Protein AF-A0AAD8S441-F1 (afdb_monomer)

pLDDT: mean 91.93, std 6.29, range [55.44, 98.19]

Solvent-accessible surface area (backbone atoms only — not comparable to full-atom values): 8840 Å² total; per-residue (Å²): 80,52,60,72,60,53,52,51,50,50,53,52,37,42,76,72,72,42,82,52,82,94,71,52,75,40,42,34,82,41,53,52,38,56,72,66,26,21,54,52,35,48,52,49,40,59,75,40,53,95,66,46,85,76,72,90,47,74,12,63,67,48,37,51,49,28,53,73,74,68,65,50,56,34,48,51,44,52,83,38,61,92,53,37,55,65,52,50,50,53,49,52,48,55,48,32,75,73,33,90,88,47,84,85,48,76,64,56,52,49,54,51,44,57,54,48,52,56,46,32,64,72,41,51,88,31,55,38,64,49,68,59,54,51,52,53,36,52,76,69,67,53,89,80,85,85,86,84,84,88,132

InterPro domains:
  IPR001114 Adenylosuccinate synthetase [MF_00011] (1-151)
  IPR001114 Adenylosuccinate synthetase [PF00709] (4-148)
  IPR001114 Adenylosuccinate synthetase [PTHR11846] (4-148)
  IPR001114 Adenylosuccinate synthetase [SM00788] (4-151)
  IPR027417 P-loop containing nucleoside triphosphate hydrolase [SSF52540] (5-149)
  IPR033128 Adenylosuccinate synthase, active site [PS00513] (59-70)
  IPR042110 Adenylosuccinate synthetase, domain 2 [G3DSA:1.10.300.10] (28-126)

Mean predicted aligned error: 4.29 Å

Organism: Lolium multiflorum (NCBI:txid4521)

Nearest PDB structures (foldseek):
  1dj3-assembly1_B  TM=9.559E-01  e=3.605E-16  Triticum aestivum
  1dj2-assembly1_B  TM=9.770E-01  e=8.202E-16  Arabidopsis thaliana
  5i34-assembly1_B  TM=9.649E-01  e=1.486E-11  Cryptococcus neoformans H99
  5i34-assembly1_A  TM=9.658E-01  e=1.671E-11  Cryptococcus neoformans H99
  8qwa-assembly1_A-2  TM=9.095E-01  e=1.393E-06  Helicobacter pylori 26695

Radius of gyration: 17.37 Å; Cα contacts (8 Å, |Δi|>4): 137; chains: 1; bounding box: 42×37×46 Å

Foldseek 3Di:
DALVVVVVVQVVCVVVVHHPFPPAADEQAAFDQDPVLLVLLVLVQVVCPVNRPPDPSSSPVVRVVCVVVVLTDGSNCLVVLVCNLVSVVVVLVVSVVVGVPRDDDPVNSVVVSVVSNVSSVVCVSRYDNVVVVVVVCVVVVH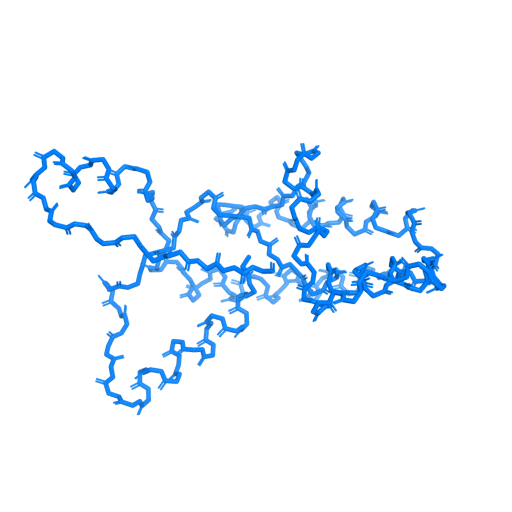DDDDDDDDD

Sequence (151 aa):
MIFDELLKEIDGLESNGVSCEGRILVSDRAHLLFDFHQVVDGLREVELGNSFIGTTKRGIGPCYSNKVIRNGLRVSDLRHMDTFGAKLSTLLNDAAMRFKGFEYSSKTLKEEVEKYEKYAERLGPYITDTVHFMNESILQKKKILVEGVRY

Secondary structure (DSSP, 8-state):
--HHHHHHHHHHHHHTT---TTT--EETTSBP--HHHHHHHHHHHHHHGGG-----SSSHHHHHHHHHHT---BGGGGG-HHHHHHHHHHHHHHHHHH-TT----HHHHHHHHHHHHHHHHHHGGGEE-HHHHHHHHHHTT----PPP---

Structure (mmCIF, N/CA/C/O backbone):
data_AF-A0AAD8S441-F1
#
_entry.id   AF-A0AAD8S441-F1
#
loop_
_atom_site.group_PDB
_atom_site.id
_atom_site.type_symbol
_atom_site.label_atom_id
_atom_site.label_alt_id
_atom_site.label_comp_id
_atom_site.label_asym_id
_atom_site.label_entity_id
_atom_site.label_seq_id
_atom_site.pdbx_PDB_ins_code
_atom_site.Cartn_x
_atom_site.Cartn_y
_atom_site.Cartn_z
_atom_site.occupancy
_atom_site.B_iso_or_equiv
_atom_site.auth_seq_id
_atom_site.auth_comp_id
_atom_site.auth_asym_id
_atom_site.auth_atom_id
_atom_site.pdbx_PDB_model_num
ATOM 1 N N . MET A 1 1 ? -1.161 3.475 0.157 1.00 62.22 1 MET A N 1
ATOM 2 C CA . MET A 1 1 ? -0.511 3.959 1.396 1.00 62.22 1 MET A CA 1
ATOM 3 C C . MET A 1 1 ? 0.975 3.655 1.322 1.00 62.22 1 MET A C 1
ATOM 5 O O . MET A 1 1 ? 1.297 2.528 0.961 1.00 62.22 1 MET A O 1
ATOM 9 N N . ILE A 1 2 ? 1.837 4.646 1.572 1.00 76.81 2 ILE A N 1
ATOM 10 C CA . ILE A 1 2 ? 3.298 4.464 1.606 1.00 76.81 2 ILE A CA 1
ATOM 11 C C . ILE A 1 2 ? 3.647 3.997 3.017 1.00 76.81 2 ILE A C 1
ATOM 13 O O . ILE A 1 2 ? 3.500 4.756 3.971 1.00 76.81 2 ILE A O 1
ATOM 17 N N . PHE A 1 3 ? 4.033 2.733 3.174 1.00 82.12 3 PHE A N 1
ATOM 18 C CA . PHE A 1 3 ? 4.247 2.171 4.511 1.00 82.12 3 PHE A CA 1
ATOM 19 C C . PHE A 1 3 ? 5.483 2.699 5.212 1.00 82.12 3 PHE A C 1
ATOM 21 O O . PHE A 1 3 ? 5.471 2.824 6.431 1.00 82.12 3 PHE A O 1
ATOM 28 N N . ASP A 1 4 ? 6.524 3.023 4.452 1.00 82.94 4 ASP A N 1
ATOM 29 C CA . ASP A 1 4 ? 7.739 3.586 5.024 1.00 82.94 4 ASP A CA 1
ATOM 30 C C . ASP A 1 4 ? 7.452 4.927 5.716 1.00 82.94 4 ASP A C 1
ATOM 32 O O . ASP A 1 4 ? 7.900 5.166 6.833 1.00 82.94 4 ASP A O 1
ATOM 36 N N . GLU A 1 5 ? 6.627 5.770 5.090 1.00 86.81 5 GLU A N 1
ATOM 37 C CA . GLU A 1 5 ? 6.175 7.033 5.677 1.00 86.81 5 GLU A CA 1
ATOM 38 C C . GLU A 1 5 ? 5.257 6.806 6.881 1.00 86.81 5 GLU A C 1
ATOM 40 O O . GLU A 1 5 ? 5.469 7.435 7.912 1.00 86.81 5 GLU A O 1
ATOM 45 N N . LEU A 1 6 ? 4.297 5.874 6.790 1.00 90.00 6 LEU A N 1
ATOM 46 C CA . LEU A 1 6 ? 3.412 5.552 7.915 1.00 90.00 6 LEU A CA 1
ATOM 47 C C . LEU A 1 6 ? 4.207 5.102 9.147 1.00 90.00 6 LEU A C 1
ATOM 49 O O . LEU A 1 6 ? 3.956 5.576 10.248 1.00 90.00 6 LEU A O 1
ATOM 53 N N . LEU A 1 7 ? 5.157 4.179 8.976 1.00 90.50 7 LEU A N 1
ATOM 54 C CA . LEU A 1 7 ? 5.952 3.664 10.090 1.00 90.50 7 LEU A CA 1
ATOM 55 C C . LEU A 1 7 ? 6.863 4.747 10.673 1.00 90.50 7 LEU A C 1
ATOM 57 O O . LEU A 1 7 ? 6.958 4.850 11.889 1.00 90.50 7 LEU A O 1
ATOM 61 N N . LYS A 1 8 ? 7.467 5.598 9.832 1.00 92.00 8 LYS A N 1
ATOM 62 C CA . LYS A 1 8 ? 8.230 6.768 10.296 1.00 92.00 8 LYS A CA 1
ATOM 63 C C . LYS A 1 8 ? 7.368 7.748 11.088 1.00 92.00 8 LYS A C 1
ATOM 65 O O . LYS A 1 8 ? 7.843 8.315 12.067 1.00 92.00 8 LYS A O 1
ATOM 70 N N . GLU A 1 9 ? 6.125 7.962 10.672 1.00 92.06 9 GLU A N 1
ATOM 71 C CA . GLU A 1 9 ? 5.184 8.838 11.372 1.00 92.06 9 GLU A CA 1
ATOM 72 C C . GLU A 1 9 ? 4.775 8.250 12.728 1.00 92.06 9 GLU A C 1
ATOM 74 O O . GLU A 1 9 ? 4.791 8.964 13.729 1.00 92.06 9 GLU A O 1
ATOM 79 N N . ILE A 1 10 ? 4.506 6.941 12.784 1.00 93.25 10 ILE A N 1
ATOM 80 C CA . ILE A 1 10 ? 4.262 6.209 14.035 1.00 93.25 10 ILE A CA 1
ATOM 81 C C . ILE A 1 10 ? 5.471 6.328 14.970 1.00 93.25 10 ILE A C 1
ATOM 83 O O . ILE A 1 10 ? 5.314 6.764 16.107 1.00 93.25 10 ILE A O 1
ATOM 87 N N . ASP A 1 11 ? 6.677 6.028 14.481 1.00 93.75 11 ASP A N 1
ATOM 88 C CA . ASP A 1 11 ? 7.917 6.119 15.263 1.00 93.75 11 ASP A CA 1
ATOM 89 C C . ASP A 1 11 ? 8.132 7.553 15.785 1.00 93.75 11 ASP A C 1
ATOM 91 O O . ASP A 1 11 ? 8.499 7.774 16.942 1.00 93.75 11 ASP A O 1
ATOM 95 N N . GLY A 1 12 ? 7.837 8.553 14.949 1.00 96.12 12 GLY A N 1
ATOM 96 C CA . GLY A 1 12 ? 7.866 9.962 15.322 1.00 96.12 12 GLY A CA 1
ATOM 97 C C . GLY A 1 12 ? 6.881 10.295 16.445 1.00 96.12 12 GLY A C 1
ATOM 98 O O . GLY A 1 12 ? 7.263 10.946 17.418 1.00 96.12 12 GLY A O 1
ATOM 99 N N . LEU A 1 13 ? 5.635 9.831 16.365 1.00 95.31 13 LEU A N 1
ATOM 100 C CA . LEU A 1 13 ? 4.626 10.049 17.406 1.00 95.31 13 LEU A CA 1
ATOM 101 C C . LEU A 1 13 ? 5.011 9.376 18.727 1.00 95.31 13 LEU A C 1
ATOM 103 O O . LEU A 1 13 ? 4.956 10.019 19.780 1.00 95.31 13 LEU A O 1
ATOM 107 N N . GLU A 1 14 ? 5.467 8.126 18.676 1.00 94.00 14 GLU A N 1
ATOM 108 C CA . GLU A 1 14 ? 5.867 7.379 19.871 1.00 94.00 14 GLU A CA 1
ATOM 109 C C . GLU A 1 14 ? 7.091 7.998 20.545 1.00 94.00 14 GLU A C 1
ATOM 111 O O . GLU A 1 14 ? 7.106 8.151 21.768 1.00 94.00 14 GLU A O 1
ATOM 116 N N . SER A 1 15 ? 8.074 8.462 19.766 1.00 96.00 15 SER A N 1
ATOM 117 C CA . SER A 1 15 ? 9.242 9.167 20.313 1.00 96.00 15 SER A CA 1
ATOM 118 C C . SER A 1 15 ? 8.882 10.481 21.022 1.00 96.00 15 SER A C 1
ATOM 120 O O . SER A 1 15 ? 9.592 10.905 21.933 1.00 96.00 15 SER A O 1
ATOM 122 N N . ASN A 1 16 ? 7.752 11.097 20.660 1.00 95.81 16 ASN A N 1
ATOM 123 C CA . ASN A 1 16 ? 7.205 12.288 21.313 1.00 95.81 16 ASN A CA 1
ATOM 124 C C . ASN A 1 16 ? 6.219 11.960 22.454 1.00 95.81 16 ASN A C 1
ATOM 126 O O . ASN A 1 16 ? 5.530 12.851 22.951 1.00 95.81 16 ASN A O 1
ATOM 130 N N . GLY A 1 17 ? 6.132 10.696 22.885 1.00 94.19 17 GLY A N 1
ATOM 131 C CA . GLY A 1 17 ? 5.283 10.265 23.999 1.00 94.19 17 GLY A CA 1
ATOM 132 C C . GLY A 1 17 ? 3.813 10.028 23.637 1.00 94.19 17 GLY A C 1
ATOM 133 O O . GLY A 1 17 ? 2.985 9.849 24.533 1.00 94.19 17 GLY A O 1
ATOM 134 N N . VAL A 1 18 ? 3.461 10.011 22.348 1.00 95.06 18 VAL A N 1
ATOM 135 C CA . VAL A 1 18 ? 2.107 9.688 21.879 1.00 95.06 18 VAL A CA 1
ATOM 136 C C . VAL A 1 18 ? 2.035 8.204 21.529 1.00 95.06 18 VAL A C 1
ATOM 138 O O . VAL A 1 18 ? 2.491 7.784 20.472 1.00 95.06 18 VAL A O 1
ATOM 141 N N . SER A 1 19 ? 1.421 7.403 22.406 1.00 92.31 19 SER A N 1
ATOM 142 C CA . SER A 1 19 ? 1.174 5.981 22.125 1.00 92.31 19 SER A CA 1
ATOM 143 C C . SER A 1 19 ? 0.241 5.820 20.919 1.00 92.31 19 SER A C 1
ATOM 145 O O . SER A 1 19 ? -0.847 6.415 20.888 1.00 92.31 19 SER A O 1
ATOM 147 N N . CYS A 1 20 ? 0.685 5.025 19.942 1.00 92.00 20 CYS A N 1
ATOM 148 C CA . CYS A 1 20 ? -0.042 4.705 18.712 1.00 92.00 20 CYS A CA 1
ATOM 149 C C . CYS A 1 20 ? -0.759 3.347 18.780 1.00 92.00 20 CYS A C 1
ATOM 151 O O . CYS A 1 20 ? -1.762 3.133 18.086 1.00 92.00 20 CYS A O 1
ATOM 153 N N . GLU A 1 21 ? -0.272 2.447 19.635 1.00 85.69 21 GLU A N 1
ATOM 154 C CA . GLU A 1 21 ? -0.823 1.110 19.843 1.00 85.69 21 GLU A CA 1
ATOM 155 C C . GLU A 1 21 ? -2.314 1.158 20.222 1.00 85.69 21 GLU A C 1
ATOM 157 O O . GLU A 1 21 ? -2.746 1.917 21.092 1.00 85.69 21 GLU A O 1
ATOM 162 N N . GLY A 1 22 ? -3.140 0.384 19.511 1.00 86.69 22 GLY A N 1
ATOM 163 C CA . GLY A 1 22 ? -4.592 0.326 19.721 1.00 86.69 22 GLY A CA 1
ATOM 164 C C . GLY A 1 22 ? -5.373 1.593 19.341 1.00 86.69 22 GLY A C 1
ATOM 165 O O . GLY A 1 22 ? -6.597 1.616 19.480 1.00 86.69 22 GLY A O 1
ATOM 166 N N . ARG A 1 23 ? -4.703 2.646 18.853 1.00 93.12 23 ARG A N 1
ATOM 167 C CA . ARG A 1 23 ? -5.329 3.920 18.450 1.00 93.12 23 ARG A CA 1
ATOM 168 C C . ARG A 1 23 ? -5.313 4.144 16.946 1.00 93.12 23 ARG A C 1
ATOM 170 O O . ARG A 1 23 ? -6.204 4.815 16.428 1.00 93.12 23 ARG A O 1
ATOM 177 N N . ILE A 1 24 ? -4.329 3.575 16.258 1.00 94.44 24 ILE A N 1
ATOM 178 C CA . ILE A 1 24 ? -4.249 3.577 14.800 1.00 94.44 24 ILE A CA 1
ATOM 179 C C . ILE A 1 24 ? -4.787 2.247 14.283 1.00 94.44 24 ILE A C 1
ATOM 181 O O . ILE A 1 24 ? -4.352 1.178 14.702 1.00 94.44 24 ILE A O 1
ATOM 185 N N . LEU A 1 25 ? -5.736 2.327 13.355 1.00 95.06 25 LEU A N 1
ATOM 186 C CA . LEU A 1 25 ? -6.347 1.174 12.707 1.00 95.06 25 LEU A CA 1
ATOM 187 C C . LEU A 1 25 ? -6.168 1.304 11.196 1.00 95.06 25 LEU A C 1
ATOM 189 O O . LEU A 1 25 ? -6.629 2.263 10.579 1.00 95.06 25 LEU A O 1
ATOM 193 N N . VAL A 1 26 ? -5.507 0.323 10.596 1.00 94.69 26 VAL A N 1
ATOM 194 C CA . VAL A 1 26 ? -5.226 0.245 9.164 1.00 94.69 26 VAL A CA 1
ATOM 195 C C . VAL A 1 26 ? -6.189 -0.744 8.521 1.00 94.69 26 VAL A C 1
ATOM 197 O O . VAL A 1 26 ? -6.299 -1.892 8.943 1.00 94.69 26 VAL A O 1
ATOM 200 N N . SER A 1 27 ? -6.865 -0.310 7.458 1.00 96.38 27 SER A N 1
ATOM 201 C CA . SER A 1 27 ? -7.771 -1.172 6.698 1.00 96.38 27 SER A CA 1
ATOM 202 C C . SER A 1 27 ? -7.019 -2.285 5.978 1.00 96.38 27 SER A C 1
ATOM 204 O O . SER A 1 27 ? -6.169 -2.016 5.130 1.00 96.38 27 SER A O 1
ATOM 206 N N . ASP A 1 28 ? -7.421 -3.529 6.217 1.00 96.00 28 ASP A N 1
ATOM 207 C CA . ASP A 1 28 ? -7.014 -4.707 5.443 1.00 96.00 28 ASP A CA 1
ATOM 208 C C . ASP A 1 28 ? -7.357 -4.602 3.936 1.00 96.00 28 ASP A C 1
ATOM 210 O O . ASP A 1 28 ? -6.731 -5.245 3.086 1.00 96.00 28 ASP A O 1
ATOM 214 N N . ARG A 1 29 ? -8.328 -3.752 3.577 1.00 96.00 29 ARG A N 1
ATOM 215 C CA . ARG A 1 29 ? -8.774 -3.504 2.194 1.00 96.00 29 ARG A CA 1
ATOM 216 C C . ARG A 1 29 ? -8.067 -2.324 1.520 1.00 96.00 29 ARG A C 1
ATOM 218 O O . ARG A 1 29 ? -8.276 -2.103 0.320 1.00 96.00 29 ARG A O 1
ATOM 225 N N . ALA A 1 30 ? -7.254 -1.554 2.246 1.00 95.62 30 ALA A N 1
ATOM 226 C CA . ALA A 1 30 ? -6.490 -0.457 1.655 1.00 95.62 30 ALA A CA 1
ATOM 227 C C . ALA A 1 30 ? -5.483 -0.988 0.621 1.00 95.62 30 ALA A C 1
ATOM 229 O O . ALA A 1 30 ? -4.947 -2.083 0.770 1.00 95.62 30 ALA A O 1
ATOM 230 N N . HIS A 1 31 ? -5.243 -0.223 -0.449 1.00 96.31 31 HIS A N 1
ATOM 231 C CA . HIS A 1 31 ? -4.266 -0.597 -1.478 1.00 96.31 31 HIS A CA 1
ATOM 232 C C . HIS A 1 31 ? -2.859 -0.123 -1.105 1.00 96.31 31 HIS A C 1
ATOM 234 O O . HIS A 1 31 ? -2.669 0.960 -0.528 1.00 96.31 31 HIS A O 1
ATOM 240 N N . LEU A 1 32 ? -1.879 -0.947 -1.462 1.00 94.81 32 LEU A N 1
ATOM 241 C CA . LEU A 1 32 ? -0.468 -0.692 -1.215 1.00 94.81 32 LEU A CA 1
ATOM 242 C C . LEU A 1 32 ? 0.084 0.264 -2.266 1.00 94.81 32 LEU A C 1
ATOM 244 O O . LEU A 1 32 ? -0.108 0.063 -3.462 1.00 94.81 32 LEU A O 1
ATOM 248 N N . LEU A 1 33 ? 0.764 1.315 -1.808 1.00 94.50 33 LEU A N 1
ATOM 249 C CA . LEU A 1 33 ? 1.448 2.267 -2.677 1.00 94.50 33 LEU A CA 1
ATOM 250 C C . LEU A 1 33 ? 2.950 1.981 -2.590 1.00 94.50 33 LEU A C 1
ATOM 252 O O . LEU A 1 33 ? 3.618 2.446 -1.675 1.00 94.50 33 LEU A O 1
ATOM 256 N N . PHE A 1 34 ? 3.431 1.172 -3.532 1.00 93.31 34 PHE A N 1
ATOM 257 C CA . PHE A 1 34 ? 4.843 0.836 -3.722 1.00 93.31 34 PHE A CA 1
ATOM 258 C C . PHE A 1 34 ? 5.677 1.989 -4.291 1.00 93.31 34 PHE A C 1
ATOM 260 O O . PHE A 1 34 ? 5.145 2.856 -4.988 1.00 93.31 34 PHE A O 1
ATOM 267 N N . ASP A 1 35 ? 6.996 1.920 -4.097 1.00 91.06 35 ASP A N 1
ATOM 268 C CA . ASP A 1 35 ? 7.957 2.907 -4.607 1.00 91.06 35 ASP A CA 1
ATOM 269 C C . ASP A 1 35 ? 7.971 2.957 -6.141 1.00 91.06 35 ASP A C 1
ATOM 271 O O . ASP A 1 35 ? 8.062 4.032 -6.735 1.00 91.06 35 ASP A O 1
ATOM 275 N N . PHE A 1 36 ? 7.765 1.815 -6.811 1.00 92.50 36 PHE A N 1
ATOM 276 C CA . PHE A 1 36 ? 7.691 1.782 -8.274 1.00 92.50 36 PHE A CA 1
ATOM 277 C C . PHE A 1 36 ? 6.538 2.632 -8.828 1.00 92.50 36 PHE A C 1
ATOM 279 O O . PHE A 1 36 ? 6.645 3.154 -9.936 1.00 92.50 36 PHE A O 1
ATOM 286 N N . HIS A 1 37 ? 5.450 2.823 -8.072 1.00 94.88 37 HIS A N 1
ATOM 287 C CA . HIS A 1 37 ? 4.368 3.698 -8.514 1.00 94.88 37 HIS A CA 1
ATOM 288 C C . HIS A 1 37 ? 4.838 5.148 -8.643 1.00 94.88 37 HIS A C 1
ATOM 290 O O . HIS A 1 37 ? 4.362 5.841 -9.534 1.00 94.88 37 HIS A O 1
ATOM 296 N N . GLN A 1 38 ? 5.766 5.605 -7.793 1.00 92.62 38 GLN A N 1
ATOM 297 C CA . GLN A 1 38 ? 6.351 6.948 -7.891 1.00 92.62 38 GLN A CA 1
ATOM 298 C C . GLN A 1 38 ? 7.189 7.081 -9.165 1.00 92.62 38 GLN A C 1
ATOM 300 O O . GLN A 1 38 ? 7.075 8.069 -9.890 1.00 92.62 38 GLN A O 1
ATOM 305 N N . VAL A 1 39 ? 7.971 6.044 -9.484 1.00 92.56 39 VAL A N 1
ATOM 306 C CA . VAL A 1 39 ? 8.755 5.975 -10.726 1.00 92.56 39 VAL A CA 1
ATOM 307 C C . VAL A 1 39 ? 7.833 6.026 -11.945 1.00 92.56 39 VAL A C 1
ATOM 309 O O . VAL A 1 39 ? 8.041 6.838 -12.843 1.00 92.56 39 VAL A O 1
ATOM 312 N N . VAL A 1 40 ? 6.769 5.219 -11.955 1.00 93.44 40 VAL A N 1
ATOM 313 C CA . VAL A 1 40 ? 5.764 5.199 -13.030 1.00 93.44 40 VAL A CA 1
ATOM 314 C C . VAL A 1 40 ? 5.056 6.550 -13.179 1.00 93.44 40 VAL A C 1
ATOM 316 O O . VAL A 1 40 ? 4.812 6.988 -14.301 1.00 93.44 40 VAL A O 1
ATOM 319 N N . ASP A 1 41 ? 4.742 7.228 -12.075 1.00 92.62 41 ASP A N 1
ATOM 320 C CA . ASP A 1 41 ? 4.134 8.566 -12.082 1.00 92.62 41 ASP A CA 1
ATOM 321 C C . ASP A 1 41 ? 5.063 9.591 -12.746 1.00 92.62 41 ASP A C 1
ATOM 323 O O . ASP A 1 41 ? 4.652 10.340 -13.631 1.00 92.62 41 ASP A O 1
ATOM 327 N N . GLY A 1 42 ? 6.352 9.559 -12.393 1.00 91.38 42 GLY A N 1
ATOM 328 C CA . GLY A 1 42 ? 7.372 10.397 -13.017 1.00 91.38 42 GLY A CA 1
ATOM 329 C C . GLY A 1 42 ? 7.553 10.113 -14.510 1.00 91.38 42 GLY A C 1
ATOM 330 O O . GLY A 1 42 ? 7.637 11.049 -15.303 1.00 91.38 42 GLY A O 1
ATOM 331 N N . LEU A 1 43 ? 7.564 8.839 -14.912 1.00 91.50 43 LEU A N 1
ATOM 332 C CA . LEU A 1 43 ? 7.682 8.445 -16.321 1.00 91.50 43 LEU A CA 1
ATOM 333 C C . LEU A 1 43 ? 6.474 8.905 -17.149 1.00 91.50 43 LEU A C 1
ATOM 335 O O . LEU A 1 43 ? 6.653 9.350 -18.281 1.00 91.50 43 LEU A O 1
ATOM 339 N N . ARG A 1 44 ? 5.260 8.871 -16.583 1.00 89.56 44 ARG A N 1
ATOM 340 C CA . ARG A 1 44 ? 4.060 9.418 -17.239 1.00 89.56 44 ARG A CA 1
ATOM 341 C C . ARG A 1 44 ? 4.151 10.924 -17.456 1.00 89.56 44 ARG A C 1
ATOM 343 O O . ARG A 1 44 ? 3.810 11.391 -18.536 1.00 89.56 44 ARG A O 1
ATOM 350 N N . GLU A 1 45 ? 4.627 11.677 -16.467 1.00 87.56 45 GLU A N 1
ATOM 351 C CA . GLU A 1 45 ? 4.828 13.126 -16.616 1.00 87.56 45 GLU A CA 1
ATOM 352 C C . GLU A 1 45 ? 5.843 13.443 -17.725 1.00 87.56 45 GLU A C 1
ATOM 354 O O . GLU A 1 45 ? 5.635 14.370 -18.504 1.00 87.56 45 GLU A O 1
ATOM 359 N N . VAL A 1 46 ? 6.910 12.644 -17.849 1.00 87.75 46 VAL A N 1
ATOM 360 C CA . VAL A 1 46 ? 7.886 12.786 -18.942 1.00 87.75 46 VAL A CA 1
ATOM 361 C C . VAL A 1 46 ? 7.249 12.493 -20.305 1.00 87.75 46 VAL A C 1
ATOM 363 O O . VAL A 1 46 ? 7.478 13.252 -21.245 1.00 87.75 46 VAL A O 1
ATOM 366 N N . GLU A 1 47 ? 6.426 11.444 -20.425 1.00 87.38 47 GLU A N 1
ATOM 367 C CA . GLU A 1 47 ? 5.696 11.135 -21.668 1.00 87.38 47 GLU A CA 1
ATOM 368 C C . GLU A 1 47 ? 4.738 12.261 -22.087 1.00 87.38 47 GLU A C 1
ATOM 370 O O . GLU A 1 47 ? 4.566 12.514 -23.279 1.00 87.38 47 GLU A O 1
ATOM 375 N N . LEU A 1 48 ? 4.123 12.946 -21.120 1.00 86.38 48 LEU A N 1
ATOM 376 C CA . LEU A 1 48 ? 3.190 14.046 -21.371 1.00 86.38 48 LEU A CA 1
ATOM 377 C C . LEU A 1 48 ? 3.882 15.337 -21.836 1.00 86.38 48 LEU A C 1
ATOM 379 O O . LEU A 1 48 ? 3.228 16.190 -22.442 1.00 86.38 48 LEU A O 1
ATOM 383 N N . GLY A 1 49 ? 5.186 15.492 -21.590 1.00 85.56 49 GLY A N 1
ATOM 384 C CA . GLY A 1 49 ? 5.978 16.634 -22.049 1.00 85.56 49 GLY A CA 1
ATOM 385 C C . GLY A 1 49 ? 5.351 17.979 -21.665 1.00 85.56 49 GLY A C 1
ATOM 386 O O . GLY A 1 49 ? 5.193 18.295 -20.490 1.00 85.56 49 GLY A O 1
ATOM 387 N N . ASN A 1 50 ? 4.958 18.778 -22.661 1.00 81.00 50 ASN A N 1
ATOM 388 C CA . ASN A 1 50 ? 4.346 20.098 -22.445 1.00 81.00 50 ASN A CA 1
ATOM 389 C C . ASN A 1 50 ? 2.912 20.044 -21.884 1.00 81.00 50 ASN A C 1
ATOM 391 O O . ASN A 1 50 ? 2.362 21.080 -21.520 1.00 81.00 50 ASN A O 1
ATOM 395 N N . SER A 1 51 ? 2.299 18.862 -21.826 1.00 81.94 51 SER A N 1
ATOM 396 C CA . SER A 1 51 ? 0.983 18.621 -21.226 1.00 81.94 51 SER A CA 1
ATOM 397 C C . SER A 1 51 ? 1.088 17.951 -19.851 1.00 81.94 51 SER A C 1
ATOM 399 O O . SER A 1 51 ? 0.167 17.241 -19.447 1.00 81.94 51 SER A O 1
ATOM 401 N N . PHE A 1 52 ? 2.214 18.135 -19.152 1.00 79.25 52 PHE A N 1
ATOM 402 C CA . PHE A 1 52 ? 2.414 17.611 -17.802 1.00 79.25 52 PHE A CA 1
ATOM 403 C C . PHE A 1 52 ? 1.318 18.116 -16.851 1.00 79.25 52 PHE A C 1
ATOM 405 O O . PHE A 1 52 ? 0.871 19.261 -16.942 1.00 79.25 52 PHE A O 1
ATOM 412 N N . ILE A 1 53 ? 0.857 17.246 -15.953 1.00 79.56 53 ILE A N 1
ATOM 413 C CA . ILE A 1 53 ? -0.252 17.555 -15.043 1.00 79.56 53 ILE A CA 1
ATOM 414 C C . ILE A 1 53 ? 0.271 18.329 -13.827 1.00 79.56 53 ILE A C 1
ATOM 416 O O . ILE A 1 53 ? -0.459 19.123 -13.237 1.00 79.56 53 ILE A O 1
ATOM 420 N N . GLY A 1 54 ? 1.539 18.121 -13.458 1.00 77.25 54 GLY A N 1
ATOM 421 C CA . GLY A 1 54 ? 2.127 18.692 -12.250 1.00 77.25 54 GLY A CA 1
ATOM 422 C C . GLY A 1 54 ? 1.804 17.847 -11.024 1.00 77.25 54 GLY A C 1
ATOM 423 O O . GLY A 1 54 ? 1.422 18.376 -9.981 1.00 77.25 54 GLY A O 1
ATOM 424 N N . THR A 1 55 ? 1.916 16.522 -11.150 1.00 78.06 55 THR A N 1
ATOM 425 C CA . THR A 1 55 ? 1.633 15.617 -10.032 1.00 78.06 55 THR A CA 1
ATOM 426 C C . THR A 1 55 ? 2.639 15.814 -8.896 1.00 78.06 55 THR A C 1
ATOM 428 O O . THR A 1 55 ? 3.777 16.246 -9.090 1.00 78.06 55 THR A O 1
ATOM 431 N N . THR A 1 56 ? 2.248 15.416 -7.682 1.00 76.38 56 THR A N 1
ATOM 432 C CA . THR A 1 56 ? 3.164 15.367 -6.529 1.00 76.38 56 THR A CA 1
ATOM 433 C C . THR A 1 56 ? 4.246 14.290 -6.676 1.00 76.38 56 THR A C 1
ATOM 435 O O . THR A 1 56 ? 5.096 14.167 -5.797 1.00 76.38 56 THR A O 1
ATOM 438 N N . LYS A 1 57 ? 4.213 13.495 -7.762 1.00 81.88 57 LYS A N 1
ATOM 439 C CA . LYS A 1 57 ? 5.105 12.359 -8.046 1.00 81.88 57 LYS A CA 1
ATOM 440 C C . LYS A 1 57 ? 5.145 11.314 -6.930 1.00 81.88 57 LYS A C 1
ATOM 442 O O . LYS A 1 57 ? 6.091 10.543 -6.815 1.00 81.88 57 LYS A O 1
ATOM 447 N N . ARG A 1 58 ? 4.087 11.259 -6.113 1.00 87.19 58 ARG A N 1
ATOM 448 C CA . ARG A 1 58 ? 3.934 10.293 -5.015 1.00 87.19 58 ARG A CA 1
ATOM 449 C C . ARG A 1 58 ? 3.329 8.964 -5.471 1.00 87.19 58 ARG A C 1
ATOM 451 O O . ARG A 1 58 ? 3.117 8.091 -4.639 1.00 87.19 58 ARG A O 1
ATOM 458 N N . GLY A 1 59 ? 3.022 8.781 -6.760 1.00 90.62 59 GLY A N 1
ATOM 459 C CA . GLY A 1 59 ? 2.519 7.500 -7.273 1.00 90.62 59 GLY A CA 1
ATOM 460 C C . GLY A 1 59 ? 1.037 7.232 -6.999 1.00 90.62 59 GLY A C 1
ATOM 461 O O . GLY A 1 59 ? 0.558 6.117 -7.214 1.00 90.62 59 GLY A O 1
ATOM 462 N N . ILE A 1 60 ? 0.285 8.243 -6.554 1.00 91.44 60 ILE A N 1
ATOM 463 C CA . ILE A 1 60 ? -1.133 8.112 -6.189 1.00 91.44 60 ILE A CA 1
ATOM 464 C C . ILE A 1 60 ? -1.965 7.685 -7.405 1.00 91.44 60 ILE A C 1
ATOM 466 O O . ILE A 1 60 ? -2.733 6.725 -7.319 1.00 91.44 60 ILE A O 1
ATOM 470 N N . GLY A 1 61 ? -1.772 8.348 -8.549 1.00 91.81 61 GLY A N 1
ATOM 471 C CA . GLY A 1 61 ? -2.461 8.021 -9.800 1.00 91.81 61 GLY A CA 1
ATOM 472 C C . GLY A 1 61 ? -2.225 6.572 -10.246 1.00 91.81 61 GLY A C 1
ATOM 473 O O . GLY A 1 61 ? -3.198 5.829 -10.398 1.00 91.81 61 GLY A O 1
ATOM 474 N N . PRO A 1 62 ? -0.963 6.127 -10.405 1.00 94.12 62 PRO A N 1
ATOM 475 C CA . PRO A 1 62 ? -0.648 4.735 -10.729 1.00 94.12 62 PRO A CA 1
ATOM 476 C C . PRO A 1 62 ? -1.230 3.715 -9.737 1.00 94.12 62 PRO A C 1
ATOM 478 O O . PRO A 1 62 ? -1.870 2.760 -10.166 1.00 94.12 62 PRO A O 1
ATOM 481 N N . CYS A 1 63 ? -1.143 3.955 -8.426 1.00 95.56 63 CYS A N 1
ATOM 482 C CA . CYS A 1 63 ? -1.729 3.055 -7.426 1.00 95.56 63 CYS A CA 1
ATOM 483 C C . CYS A 1 63 ? -3.259 2.932 -7.563 1.00 95.56 63 CYS A C 1
ATOM 485 O O . CYS A 1 63 ? -3.813 1.831 -7.484 1.00 95.56 63 CYS A O 1
ATOM 487 N N . TYR A 1 64 ? -3.971 4.040 -7.805 1.00 94.81 64 TYR A N 1
ATOM 488 C CA . TYR A 1 64 ? -5.408 3.984 -8.096 1.00 94.81 64 TYR A CA 1
ATOM 489 C C . TYR A 1 64 ? -5.707 3.307 -9.439 1.00 94.81 64 TYR A C 1
ATOM 491 O O . TYR A 1 64 ? -6.697 2.583 -9.536 1.00 94.81 64 TYR A O 1
ATOM 499 N N . SER A 1 65 ? -4.843 3.464 -10.444 1.00 94.94 65 SER A N 1
ATOM 500 C CA . SER A 1 65 ? -4.937 2.717 -11.704 1.00 94.94 65 SER A CA 1
ATOM 501 C C . SER A 1 65 ? -4.895 1.211 -11.440 1.00 94.94 65 SER A C 1
ATOM 503 O O . SER A 1 65 ? -5.781 0.495 -11.902 1.00 94.94 65 SER A O 1
ATOM 505 N N . ASN A 1 66 ? -3.940 0.737 -10.631 1.00 96.12 66 ASN A N 1
ATOM 506 C CA . ASN A 1 66 ? -3.821 -0.681 -10.279 1.00 96.12 66 ASN A CA 1
ATOM 507 C C . ASN A 1 66 ? -5.030 -1.202 -9.482 1.00 96.12 66 ASN A C 1
ATOM 509 O O . ASN A 1 66 ? -5.495 -2.325 -9.704 1.00 96.12 66 ASN A O 1
ATOM 513 N N . LYS A 1 67 ? -5.606 -0.369 -8.605 1.00 96.19 67 LYS A N 1
ATOM 514 C CA . LYS A 1 67 ? -6.888 -0.661 -7.941 1.00 96.19 67 LYS A CA 1
ATOM 515 C C . LYS A 1 67 ? -8.022 -0.857 -8.951 1.00 96.19 67 LYS A C 1
ATOM 517 O O . LYS A 1 67 ? -8.777 -1.821 -8.836 1.00 96.19 67 LYS A O 1
ATOM 522 N N . VAL A 1 68 ? -8.159 0.048 -9.921 1.00 96.69 68 VAL A N 1
ATOM 523 C CA . VAL A 1 68 ? -9.249 0.027 -10.912 1.00 96.69 68 VAL A CA 1
ATOM 524 C C . VAL A 1 68 ? -9.135 -1.177 -11.847 1.00 96.69 68 VAL A C 1
ATOM 526 O O . VAL A 1 68 ? -10.133 -1.853 -12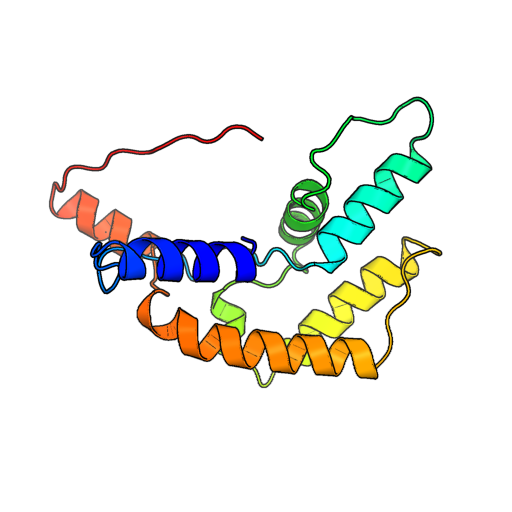.089 1.00 96.69 68 VAL A O 1
ATOM 529 N N . ILE A 1 69 ? -7.930 -1.501 -12.321 1.00 94.62 69 ILE A N 1
ATOM 530 C CA . ILE A 1 69 ? -7.710 -2.651 -13.216 1.00 94.62 69 ILE A CA 1
ATOM 531 C C . ILE A 1 69 ? -7.638 -3.994 -12.473 1.00 94.62 69 ILE A C 1
ATOM 533 O O . ILE A 1 69 ? -7.545 -5.039 -13.112 1.00 94.62 69 ILE A O 1
ATOM 537 N N . ARG A 1 70 ? -7.773 -3.980 -11.137 1.00 94.69 70 ARG A N 1
ATOM 538 C CA . ARG A 1 70 ? -7.858 -5.159 -10.256 1.00 94.69 70 ARG A CA 1
ATOM 539 C C . ARG A 1 70 ? -6.577 -6.001 -10.190 1.00 94.69 70 ARG A C 1
ATOM 541 O O . ARG A 1 70 ? -6.659 -7.186 -9.888 1.00 94.69 70 ARG A O 1
ATOM 548 N N . ASN A 1 71 ? -5.412 -5.397 -10.429 1.00 93.88 71 ASN A N 1
ATOM 549 C CA . ASN A 1 71 ? -4.109 -6.053 -10.248 1.00 93.88 71 ASN A CA 1
ATOM 550 C C . ASN A 1 71 ? -3.306 -5.513 -9.047 1.00 93.88 71 ASN A C 1
ATOM 552 O O . ASN A 1 71 ? -2.285 -6.093 -8.696 1.00 93.88 71 ASN A O 1
ATOM 556 N N . GLY A 1 72 ? -3.754 -4.427 -8.406 1.00 95.31 72 GLY A N 1
ATOM 557 C CA . GLY A 1 72 ? -3.082 -3.846 -7.242 1.00 95.31 72 GLY A CA 1
ATOM 558 C C . GLY A 1 72 ? -3.156 -4.727 -5.991 1.00 95.31 72 GLY A C 1
ATOM 559 O O . GLY A 1 72 ? -4.207 -5.298 -5.696 1.00 95.31 72 GLY A O 1
ATOM 560 N N . LEU A 1 73 ? -2.060 -4.777 -5.227 1.00 96.69 73 LEU A N 1
ATOM 561 C CA . LEU A 1 73 ? -2.020 -5.458 -3.931 1.00 96.69 73 LEU A CA 1
ATOM 562 C C . LEU A 1 73 ? -2.650 -4.598 -2.828 1.00 96.69 73 LEU A C 1
ATOM 564 O O . LEU A 1 73 ? -2.620 -3.361 -2.859 1.00 96.69 73 LEU A O 1
ATOM 568 N N . ARG A 1 74 ? -3.208 -5.272 -1.828 1.00 96.12 74 ARG A N 1
ATOM 569 C CA . ARG A 1 74 ? -3.859 -4.697 -0.649 1.00 96.12 74 ARG A CA 1
ATOM 570 C C . ARG A 1 74 ? -3.108 -5.056 0.625 1.00 96.12 74 ARG A C 1
ATOM 572 O O . ARG A 1 74 ? -2.283 -5.959 0.642 1.00 96.12 74 ARG A O 1
ATOM 579 N N . VAL A 1 75 ? -3.432 -4.368 1.716 1.00 96.00 75 VAL A N 1
ATOM 580 C CA . VAL A 1 75 ? -2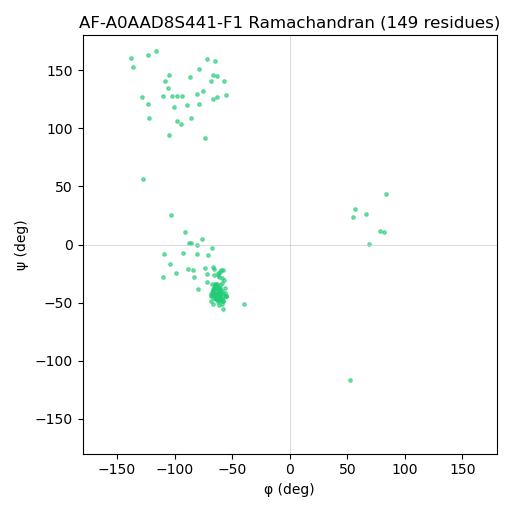.861 -4.638 3.048 1.00 96.00 75 VAL A CA 1
ATOM 581 C C . VAL A 1 75 ? -3.085 -6.092 3.476 1.00 96.00 75 VAL A C 1
ATOM 583 O O . VAL A 1 75 ? -2.196 -6.707 4.051 1.00 96.00 75 VAL A O 1
ATOM 586 N N . SER A 1 76 ? -4.237 -6.674 3.145 1.00 95.31 76 SER A N 1
ATOM 587 C CA . SER A 1 76 ? -4.534 -8.094 3.383 1.00 95.31 76 SER A CA 1
ATOM 588 C C . SER A 1 76 ? -3.558 -9.056 2.698 1.00 95.31 76 SER A C 1
ATOM 590 O O . SER A 1 76 ? -3.304 -10.124 3.251 1.00 95.31 76 SER A O 1
ATOM 592 N N . ASP A 1 77 ? -2.955 -8.692 1.560 1.00 96.00 77 ASP A N 1
ATOM 593 C CA . ASP A 1 77 ? -1.972 -9.549 0.883 1.00 96.00 77 ASP A CA 1
ATOM 594 C C . ASP A 1 77 ? -0.686 -9.732 1.707 1.00 96.00 77 ASP A C 1
ATOM 596 O O . ASP A 1 77 ? -0.001 -10.736 1.535 1.00 96.00 7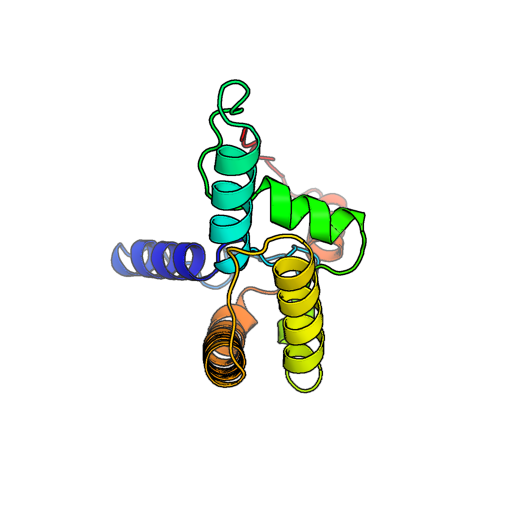7 ASP A O 1
ATOM 600 N N . LEU A 1 78 ? -0.389 -8.830 2.653 1.00 94.19 78 LEU A N 1
ATOM 601 C CA . LEU A 1 78 ? 0.753 -8.956 3.571 1.00 94.19 78 LEU A CA 1
ATOM 602 C C . LEU A 1 78 ? 0.611 -10.129 4.547 1.00 94.19 78 LEU A C 1
ATOM 604 O O . LEU A 1 78 ? 1.596 -10.586 5.115 1.00 94.19 78 LEU A O 1
ATOM 608 N N . ARG A 1 79 ? -0.611 -10.638 4.742 1.00 92.50 79 ARG A N 1
ATOM 609 C CA . ARG A 1 79 ? -0.860 -11.850 5.537 1.00 92.50 79 ARG A CA 1
ATOM 610 C C . ARG A 1 79 ? -0.584 -13.136 4.747 1.00 92.50 79 ARG A C 1
ATOM 612 O O . ARG A 1 79 ? -0.612 -14.215 5.326 1.00 92.50 79 ARG A O 1
ATOM 619 N N . HIS A 1 80 ? -0.327 -13.020 3.442 1.00 95.06 80 HIS A N 1
ATOM 620 C CA . HIS A 1 80 ? -0.152 -14.127 2.500 1.00 95.06 80 HIS A CA 1
ATOM 621 C C . HIS A 1 80 ? 1.159 -13.970 1.720 1.00 95.06 80 HIS A C 1
ATOM 623 O O . HIS A 1 80 ? 1.175 -13.902 0.483 1.00 95.06 80 HIS A O 1
ATOM 629 N N . MET A 1 81 ? 2.269 -13.879 2.463 1.00 94.19 81 MET A N 1
ATOM 630 C CA . MET A 1 81 ? 3.611 -13.662 1.907 1.00 94.19 81 MET A CA 1
ATOM 631 C C . MET A 1 81 ? 4.062 -14.773 0.951 1.00 94.19 81 MET A C 1
ATOM 633 O O . MET A 1 81 ? 4.838 -14.514 0.033 1.00 94.19 81 MET A O 1
ATOM 637 N N . ASP A 1 82 ? 3.496 -15.971 1.085 1.00 95.31 82 ASP A N 1
ATOM 638 C CA . ASP A 1 82 ? 3.659 -17.099 0.167 1.00 95.31 82 ASP A CA 1
ATOM 639 C C . ASP A 1 82 ? 3.211 -16.775 -1.272 1.00 95.31 82 ASP A C 1
ATOM 641 O O . ASP A 1 82 ? 3.822 -17.240 -2.234 1.00 95.31 82 ASP A O 1
ATOM 645 N N . THR A 1 83 ? 2.189 -15.926 -1.440 1.00 96.12 83 THR A N 1
ATOM 646 C CA . THR A 1 83 ? 1.699 -15.484 -2.763 1.00 96.12 83 THR A CA 1
ATOM 647 C C . THR A 1 83 ? 2.126 -14.066 -3.139 1.00 96.12 83 THR A C 1
ATOM 649 O O . THR A 1 83 ? 2.052 -13.685 -4.313 1.00 96.12 83 THR A O 1
ATOM 652 N N . PHE A 1 84 ? 2.574 -13.272 -2.165 1.00 96.81 84 PHE A N 1
ATOM 653 C CA . PHE A 1 84 ? 2.877 -11.852 -2.331 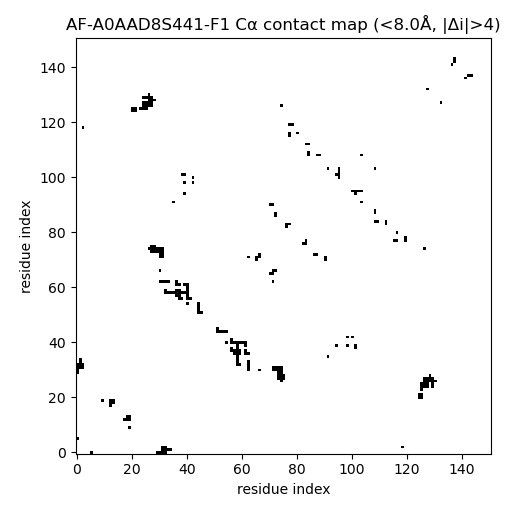1.00 96.81 84 PHE A CA 1
ATOM 654 C C . PHE A 1 84 ? 3.926 -11.595 -3.417 1.00 96.81 84 PHE A C 1
ATOM 656 O O . PHE A 1 84 ? 3.711 -10.760 -4.295 1.00 96.81 84 PHE A O 1
ATOM 663 N N . GLY A 1 85 ? 5.027 -12.354 -3.418 1.00 96.56 85 GLY A N 1
ATOM 664 C CA . GLY A 1 85 ? 6.113 -12.170 -4.386 1.00 96.56 85 GLY A CA 1
ATOM 665 C C . GLY A 1 85 ? 5.674 -12.368 -5.841 1.00 96.56 85 GLY A C 1
ATOM 666 O O . GLY A 1 85 ? 6.039 -11.578 -6.710 1.00 96.56 85 GLY A O 1
ATOM 667 N N . ALA A 1 86 ? 4.828 -13.367 -6.111 1.00 96.69 86 ALA A N 1
ATOM 668 C CA . ALA A 1 86 ? 4.296 -13.614 -7.453 1.00 96.69 86 ALA A CA 1
ATOM 669 C C . ALA A 1 86 ? 3.353 -12.488 -7.916 1.00 96.69 86 ALA A C 1
ATOM 671 O O . ALA A 1 86 ? 3.421 -12.033 -9.063 1.00 96.69 86 ALA A O 1
ATOM 672 N N . LYS A 1 87 ? 2.504 -11.990 -7.008 1.00 96.88 87 LYS A N 1
ATOM 673 C CA . LYS A 1 87 ? 1.612 -10.852 -7.275 1.00 96.88 87 LYS A CA 1
ATOM 674 C C . LYS A 1 87 ? 2.405 -9.573 -7.550 1.00 96.88 87 LYS A C 1
ATOM 676 O O . LYS A 1 87 ? 2.136 -8.891 -8.537 1.00 96.88 87 LYS A O 1
ATOM 681 N N . LEU A 1 88 ? 3.416 -9.277 -6.730 1.00 96.62 88 LEU A N 1
ATOM 682 C CA . LEU A 1 88 ? 4.284 -8.114 -6.918 1.00 96.62 88 LEU A CA 1
ATOM 683 C C . LEU A 1 88 ? 5.072 -8.209 -8.230 1.00 96.62 88 LEU A C 1
ATOM 685 O O . LEU A 1 88 ? 5.134 -7.240 -8.980 1.00 96.62 88 LEU A O 1
ATOM 689 N N . SER A 1 89 ? 5.605 -9.388 -8.557 1.00 95.94 89 SER A N 1
ATOM 690 C CA . SER A 1 89 ? 6.284 -9.630 -9.835 1.00 95.94 89 SER A CA 1
ATOM 691 C C . SER A 1 89 ? 5.387 -9.312 -11.034 1.00 95.94 89 SER A C 1
ATOM 693 O O . SER A 1 89 ? 5.834 -8.675 -11.986 1.00 95.94 89 SER A O 1
ATOM 695 N N . THR A 1 90 ? 4.108 -9.688 -10.961 1.00 95.00 90 THR A N 1
ATOM 696 C CA . THR A 1 90 ? 3.124 -9.398 -12.013 1.00 95.00 90 THR A CA 1
ATOM 697 C C . THR A 1 90 ? 2.916 -7.890 -12.195 1.00 95.00 90 THR A C 1
ATOM 699 O O . THR A 1 90 ? 2.882 -7.415 -13.328 1.00 95.00 90 THR A O 1
ATOM 702 N N . LEU A 1 91 ? 2.832 -7.123 -11.100 1.00 95.00 91 LEU A N 1
ATOM 703 C CA . LEU A 1 91 ? 2.728 -5.659 -11.156 1.00 95.00 91 LEU A CA 1
ATOM 704 C C . LEU A 1 91 ? 3.968 -4.991 -11.758 1.00 95.00 91 LEU A C 1
ATOM 706 O O . LEU A 1 91 ? 3.842 -4.089 -12.584 1.00 95.00 91 LEU A O 1
ATOM 710 N N . LEU A 1 92 ? 5.161 -5.424 -11.346 1.00 94.88 92 LEU A N 1
ATOM 711 C CA . LEU A 1 92 ? 6.417 -4.873 -11.862 1.00 94.88 92 LEU A CA 1
ATOM 712 C C . LEU A 1 92 ? 6.584 -5.173 -13.356 1.00 94.88 92 LEU A C 1
ATOM 714 O O . LEU A 1 92 ? 7.042 -4.314 -14.107 1.00 94.88 92 LEU A O 1
ATOM 718 N N . ASN A 1 93 ? 6.164 -6.361 -13.797 1.00 94.00 93 ASN A N 1
ATOM 719 C CA . ASN A 1 93 ? 6.175 -6.733 -15.208 1.00 94.00 93 ASN A CA 1
ATOM 720 C C . ASN A 1 93 ? 5.235 -5.841 -16.037 1.00 94.00 93 ASN A C 1
ATOM 722 O O . ASN A 1 93 ? 5.657 -5.279 -17.044 1.00 94.00 93 ASN A O 1
ATOM 726 N N . ASP A 1 94 ? 4.000 -5.620 -15.573 1.00 93.38 94 ASP A N 1
ATOM 727 C CA . ASP A 1 94 ? 3.045 -4.704 -16.220 1.00 93.38 94 ASP A CA 1
ATOM 728 C C . ASP A 1 94 ? 3.634 -3.288 -16.389 1.00 93.38 94 ASP A C 1
ATOM 730 O O . ASP A 1 94 ? 3.587 -2.702 -17.476 1.00 93.38 94 ASP A O 1
ATOM 734 N N . ALA A 1 95 ? 4.286 -2.767 -15.343 1.00 93.88 95 ALA A N 1
ATOM 735 C CA . ALA A 1 95 ? 4.970 -1.478 -15.398 1.00 93.88 95 ALA A CA 1
ATOM 736 C C . ALA A 1 95 ? 6.126 -1.461 -16.418 1.00 93.88 95 ALA A C 1
ATOM 738 O O . ALA A 1 95 ? 6.231 -0.511 -17.198 1.00 93.88 95 ALA A O 1
ATOM 739 N N . ALA A 1 96 ? 6.953 -2.510 -16.460 1.00 93.56 96 ALA A N 1
ATOM 740 C CA . ALA A 1 96 ? 8.084 -2.624 -17.386 1.00 93.56 96 ALA A CA 1
ATOM 741 C C . ALA A 1 96 ? 7.640 -2.744 -18.848 1.00 93.56 96 ALA A C 1
ATOM 743 O O . ALA A 1 96 ? 8.239 -2.147 -19.742 1.00 93.56 96 ALA A O 1
ATOM 744 N N . MET A 1 97 ? 6.549 -3.471 -19.102 1.00 93.00 97 MET A N 1
ATOM 745 C CA . MET A 1 97 ? 5.961 -3.574 -20.437 1.00 93.00 97 MET A CA 1
ATOM 746 C C . MET A 1 97 ? 5.401 -2.232 -20.917 1.00 93.00 97 MET A C 1
ATOM 748 O O . MET A 1 97 ? 5.479 -1.925 -22.109 1.00 93.00 97 MET A O 1
ATOM 752 N N . ARG A 1 98 ? 4.840 -1.419 -20.011 1.00 92.31 98 ARG A N 1
ATOM 753 C CA . ARG A 1 98 ? 4.271 -0.113 -20.365 1.00 92.31 98 ARG A CA 1
ATOM 754 C C . ARG A 1 98 ? 5.329 0.975 -20.528 1.00 92.31 98 ARG A C 1
ATOM 756 O O . ARG A 1 98 ? 5.168 1.822 -21.410 1.00 92.31 98 ARG A O 1
ATOM 763 N N . PHE A 1 99 ? 6.365 0.989 -19.693 1.00 91.75 99 PHE A N 1
ATOM 764 C CA . PHE A 1 99 ? 7.351 2.065 -19.653 1.00 91.75 99 PHE A CA 1
ATOM 765 C C . PHE A 1 99 ? 8.757 1.530 -19.903 1.00 91.75 99 PHE A C 1
ATOM 767 O O . PHE A 1 99 ? 9.366 0.932 -19.026 1.00 91.75 99 PHE A O 1
ATOM 774 N N . LYS A 1 100 ? 9.325 1.838 -21.076 1.00 86.00 100 LYS A N 1
ATOM 775 C CA . LYS A 1 100 ? 10.688 1.406 -21.447 1.00 86.00 100 LYS A CA 1
ATOM 776 C C . LYS A 1 100 ? 11.787 1.908 -20.501 1.00 86.00 100 LYS A C 1
ATOM 778 O O . LYS A 1 100 ? 12.864 1.335 -20.486 1.00 86.00 100 LYS A O 1
ATOM 783 N N . GLY A 1 101 ? 11.531 2.987 -19.758 1.00 84.12 101 GLY A N 1
ATOM 784 C CA . GLY A 1 101 ? 12.444 3.521 -18.743 1.00 84.12 101 GLY A CA 1
ATOM 785 C C . GLY A 1 101 ? 12.273 2.900 -17.354 1.00 84.12 101 GLY A C 1
ATOM 786 O O . GLY A 1 101 ? 12.942 3.331 -16.420 1.00 84.12 101 GLY A O 1
ATOM 787 N N . PHE A 1 102 ? 11.357 1.941 -17.192 1.00 92.06 102 PHE A N 1
ATOM 788 C CA . PHE A 1 102 ? 11.172 1.209 -15.949 1.00 92.06 102 PHE A CA 1
ATOM 789 C C . PHE A 1 102 ? 11.904 -0.129 -16.023 1.00 92.06 102 PHE A C 1
ATOM 791 O O . PHE A 1 102 ? 11.463 -1.064 -16.691 1.00 92.06 102 PHE A O 1
ATOM 798 N N . GLU A 1 103 ? 13.020 -0.219 -15.310 1.00 86.75 103 GLU A N 1
ATOM 799 C CA . GLU A 1 103 ? 13.791 -1.449 -15.184 1.00 86.75 103 GLU A CA 1
ATOM 800 C C . GLU A 1 103 ? 13.590 -2.054 -13.795 1.00 86.75 103 GLU A C 1
ATOM 802 O O . GLU A 1 103 ? 13.669 -1.369 -12.775 1.00 86.75 103 GLU A O 1
ATOM 807 N N . TYR A 1 104 ? 13.363 -3.363 -13.753 1.00 88.69 104 TYR A N 1
ATOM 808 C CA . TYR A 1 104 ? 13.403 -4.137 -12.521 1.00 88.69 104 TYR A CA 1
ATOM 809 C C . TYR A 1 104 ? 14.156 -5.440 -12.768 1.00 88.69 104 TYR A C 1
ATOM 811 O O . TYR A 1 104 ? 14.203 -5.962 -13.881 1.00 88.69 104 TYR A O 1
ATOM 819 N N . SER A 1 105 ? 14.755 -5.975 -11.711 1.00 90.50 105 SER A N 1
ATOM 820 C CA . SER A 1 105 ? 15.486 -7.238 -11.759 1.00 90.50 105 SER A CA 1
ATOM 821 C C . SER A 1 105 ? 14.912 -8.228 -10.752 1.00 90.50 105 SER A C 1
ATOM 823 O O . SER A 1 105 ? 14.240 -7.839 -9.793 1.00 90.50 105 SER A O 1
ATOM 825 N N . SER A 1 106 ? 15.234 -9.514 -10.910 1.00 90.62 106 SER A N 1
ATOM 826 C CA . SER A 1 106 ? 14.905 -10.534 -9.904 1.00 90.62 106 SER A CA 1
ATOM 827 C C . SER A 1 106 ? 15.498 -10.200 -8.531 1.00 90.62 106 SER A C 1
ATOM 829 O O . SER A 1 106 ? 14.907 -10.534 -7.508 1.00 90.62 106 SER A O 1
ATOM 831 N N . LYS A 1 107 ? 16.647 -9.507 -8.505 1.00 92.06 107 LYS A N 1
ATOM 832 C CA . LYS A 1 107 ? 17.265 -9.010 -7.274 1.00 92.06 107 LYS A CA 1
ATOM 833 C C . LYS A 1 107 ? 16.396 -7.931 -6.622 1.00 92.06 107 LYS A C 1
ATOM 835 O O . LYS A 1 107 ? 16.047 -8.077 -5.459 1.00 92.06 107 LYS A O 1
ATOM 840 N N . THR A 1 108 ? 15.984 -6.920 -7.384 1.00 90.44 108 THR A N 1
ATOM 841 C CA . THR A 1 108 ? 15.118 -5.831 -6.898 1.00 90.44 108 THR A CA 1
ATOM 842 C C . THR A 1 108 ? 13.772 -6.357 -6.397 1.00 90.44 108 THR A C 1
ATOM 844 O O . THR A 1 108 ? 13.292 -5.933 -5.354 1.00 90.44 108 THR A O 1
ATOM 847 N N . LEU A 1 109 ? 13.176 -7.327 -7.101 1.00 93.75 109 LEU A N 1
ATOM 848 C CA . LEU A 1 109 ? 11.950 -7.986 -6.648 1.00 93.75 109 LEU A CA 1
ATOM 849 C C . LEU A 1 109 ? 12.156 -8.678 -5.295 1.00 93.75 109 LEU A C 1
ATOM 851 O O . LEU A 1 109 ? 11.322 -8.532 -4.407 1.00 93.75 109 LEU A O 1
ATOM 855 N N . LYS A 1 110 ? 13.254 -9.425 -5.133 1.00 94.81 110 LYS A N 1
ATOM 856 C CA . LYS A 1 110 ? 13.564 -10.110 -3.874 1.00 94.81 110 LYS A CA 1
ATOM 857 C C . LYS A 1 110 ? 13.746 -9.114 -2.723 1.00 94.81 110 LYS A C 1
ATOM 859 O O . LYS A 1 110 ? 13.173 -9.321 -1.661 1.00 94.81 110 LYS A O 1
ATOM 864 N N . GLU A 1 111 ? 14.479 -8.029 -2.958 1.00 94.00 111 GLU A N 1
ATOM 865 C CA . GLU A 1 111 ? 14.691 -6.957 -1.976 1.00 94.00 111 GLU A CA 1
ATOM 866 C C . GLU A 1 111 ? 13.370 -6.297 -1.551 1.00 94.00 111 GLU A C 1
ATOM 868 O O . GLU A 1 111 ? 13.139 -6.088 -0.361 1.00 94.00 111 GLU A O 1
ATOM 873 N N . GLU A 1 112 ? 12.466 -6.028 -2.498 1.00 93.25 112 GLU A N 1
ATOM 874 C CA . GLU A 1 112 ? 11.135 -5.500 -2.184 1.00 93.25 112 GLU A CA 1
ATOM 875 C C . GLU A 1 112 ? 10.299 -6.511 -1.387 1.00 93.25 112 GLU A C 1
ATOM 877 O O . GLU A 1 112 ? 9.675 -6.140 -0.398 1.00 93.25 112 GLU A O 1
ATOM 882 N N . VAL A 1 113 ? 10.311 -7.799 -1.738 1.00 95.31 113 VAL A N 1
ATOM 883 C CA . VAL A 1 113 ? 9.583 -8.819 -0.962 1.00 95.31 113 VAL A CA 1
ATOM 884 C C . VAL A 1 113 ? 10.096 -8.890 0.481 1.00 95.31 113 VAL A C 1
ATOM 886 O O . VAL A 1 113 ? 9.289 -8.822 1.406 1.00 95.31 113 VAL A O 1
ATOM 889 N N . GLU A 1 114 ? 11.415 -8.942 0.686 1.00 95.50 114 GLU A N 1
ATOM 890 C CA . GLU A 1 114 ? 12.034 -8.965 2.022 1.00 95.50 114 GLU A CA 1
ATOM 891 C C . GLU A 1 114 ? 11.728 -7.692 2.831 1.00 95.50 114 GLU A C 1
ATOM 893 O O . GLU A 1 114 ? 11.529 -7.734 4.047 1.00 95.50 114 GLU A O 1
ATOM 898 N N . LYS A 1 115 ? 11.671 -6.533 2.167 1.00 93.62 115 LYS A N 1
ATOM 899 C CA . LYS A 1 115 ? 11.273 -5.262 2.784 1.00 93.62 115 LYS A CA 1
ATOM 900 C C . LYS A 1 115 ? 9.819 -5.304 3.257 1.00 93.62 115 LYS A C 1
ATOM 902 O O . LYS A 1 115 ? 9.533 -4.923 4.391 1.00 93.62 115 LYS A O 1
ATOM 907 N N . TYR A 1 116 ? 8.908 -5.789 2.416 1.00 94.38 116 TYR A N 1
ATOM 908 C CA . TYR A 1 116 ? 7.488 -5.877 2.755 1.00 94.38 116 TYR A CA 1
ATOM 909 C C . TYR A 1 116 ? 7.179 -6.963 3.787 1.00 94.38 116 TYR A C 1
ATOM 911 O O . TYR A 1 116 ? 6.227 -6.801 4.544 1.00 94.38 116 TYR A O 1
ATOM 919 N N . GLU A 1 117 ? 8.001 -8.007 3.891 1.00 94.56 117 GLU A N 1
ATOM 920 C CA . GLU A 1 117 ? 7.919 -8.994 4.972 1.00 94.56 117 GLU A CA 1
ATOM 921 C C . GLU A 1 117 ? 8.152 -8.341 6.344 1.00 94.56 117 GLU A C 1
ATOM 923 O O . GLU A 1 117 ? 7.343 -8.491 7.259 1.00 94.56 117 GLU A O 1
ATOM 928 N N . LYS A 1 118 ? 9.188 -7.499 6.458 1.00 93.75 118 LYS A N 1
ATOM 929 C CA . LYS A 1 118 ? 9.462 -6.721 7.681 1.00 93.75 118 LYS A CA 1
ATOM 930 C C . LYS A 1 118 ? 8.341 -5.733 8.000 1.00 93.75 118 LYS A C 1
ATOM 932 O O . LYS A 1 118 ? 8.001 -5.517 9.162 1.00 93.75 118 LYS A O 1
ATOM 937 N N . TYR A 1 119 ? 7.757 -5.114 6.974 1.00 92.31 119 TYR A N 1
ATOM 938 C CA . TYR A 1 119 ? 6.602 -4.242 7.167 1.00 92.31 119 TYR A CA 1
ATOM 939 C C . TYR A 1 119 ? 5.375 -5.021 7.635 1.00 92.31 119 TYR A C 1
ATOM 941 O O . TYR A 1 119 ? 4.681 -4.542 8.526 1.00 92.31 119 TYR A O 1
ATOM 949 N N . ALA A 1 120 ? 5.119 -6.209 7.086 1.00 92.44 120 ALA A N 1
ATOM 950 C CA . ALA A 1 120 ? 4.002 -7.056 7.49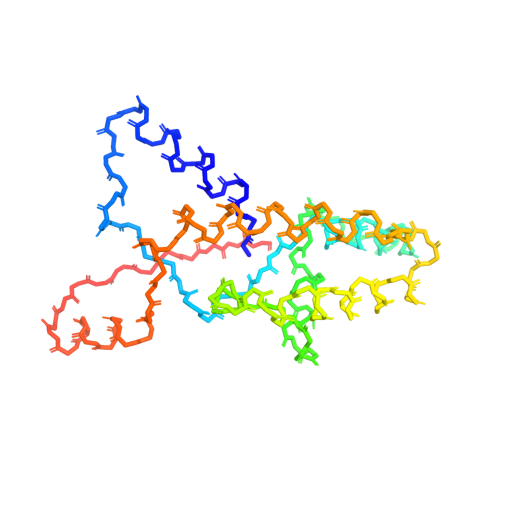0 1.00 92.44 120 ALA A CA 1
ATOM 951 C C . ALA A 1 120 ? 4.061 -7.392 8.988 1.00 92.44 120 ALA A C 1
ATOM 953 O O . ALA A 1 120 ? 3.043 -7.285 9.672 1.00 92.44 120 ALA A O 1
ATOM 954 N N . GLU A 1 121 ? 5.253 -7.709 9.504 1.00 92.44 121 GLU A N 1
ATOM 955 C CA . GLU A 1 121 ? 5.479 -7.962 10.930 1.00 92.44 121 GLU A CA 1
ATOM 956 C C . GLU A 1 121 ? 5.147 -6.729 11.786 1.00 92.44 121 GLU A C 1
ATOM 958 O O . GLU A 1 121 ? 4.324 -6.810 12.699 1.00 92.44 121 GLU A O 1
ATOM 963 N N . ARG A 1 122 ? 5.712 -5.560 11.448 1.00 92.00 122 ARG A N 1
ATOM 964 C CA . ARG A 1 122 ? 5.472 -4.312 12.198 1.00 92.00 122 ARG A CA 1
ATOM 965 C C . ARG A 1 122 ? 4.024 -3.828 12.119 1.00 92.00 122 ARG A C 1
ATOM 967 O O . ARG A 1 122 ? 3.526 -3.221 13.062 1.00 92.00 122 ARG A O 1
ATOM 974 N N . LEU A 1 123 ? 3.355 -4.052 10.990 1.00 89.56 123 LEU A N 1
ATOM 975 C CA . LEU A 1 123 ? 1.997 -3.566 10.747 1.00 89.56 123 LEU A CA 1
ATOM 976 C C . LEU A 1 123 ? 0.919 -4.472 11.321 1.00 89.56 123 LEU A C 1
ATOM 978 O O . LEU A 1 123 ? -0.192 -3.994 11.532 1.00 89.56 123 LEU A O 1
ATOM 982 N N . GLY A 1 124 ? 1.226 -5.748 11.564 1.00 90.38 124 GLY A N 1
ATOM 983 C CA . GLY A 1 124 ? 0.282 -6.752 12.055 1.00 90.38 124 GLY A CA 1
ATOM 984 C C . GLY A 1 124 ? -0.691 -6.234 13.126 1.00 90.38 124 GLY A C 1
ATOM 985 O O . GLY A 1 124 ? -1.900 -6.364 12.916 1.00 90.38 124 GLY A O 1
ATOM 986 N N . PRO A 1 125 ? -0.209 -5.579 14.204 1.00 91.38 125 PRO A N 1
ATOM 987 C CA . PRO A 1 125 ? -1.059 -5.040 15.272 1.00 91.38 125 PRO A CA 1
ATOM 988 C C . PRO A 1 125 ? -2.043 -3.945 14.835 1.00 91.38 125 PRO A C 1
ATOM 990 O O . PRO A 1 125 ? -3.091 -3.774 15.452 1.00 91.38 125 PRO A O 1
ATOM 993 N N . TYR A 1 126 ? -1.730 -3.204 13.771 1.00 93.31 126 TYR A N 1
ATOM 994 C CA . TYR A 1 126 ? -2.552 -2.099 13.279 1.00 93.31 126 TYR A CA 1
ATOM 995 C C . TYR A 1 126 ? -3.624 -2.559 12.281 1.00 93.31 126 TYR A C 1
ATOM 997 O O . TYR A 1 126 ? -4.603 -1.845 12.064 1.00 93.31 126 TYR A O 1
ATOM 1005 N N . ILE A 1 127 ? -3.466 -3.726 11.643 1.00 94.19 127 ILE A N 1
ATOM 1006 C CA . ILE A 1 127 ? -4.356 -4.172 10.559 1.00 94.19 127 ILE A CA 1
ATOM 1007 C C . ILE A 1 127 ? -5.668 -4.726 11.123 1.00 94.19 127 ILE A C 1
ATOM 1009 O O . ILE A 1 127 ? -5.686 -5.759 11.792 1.00 94.19 127 ILE A O 1
ATOM 1013 N N . THR A 1 128 ? -6.790 -4.119 10.738 1.00 95.19 128 THR A N 1
ATOM 1014 C CA . THR A 1 128 ? -8.137 -4.545 11.142 1.00 95.19 128 THR A CA 1
ATOM 1015 C C . THR A 1 128 ? -9.132 -4.508 9.979 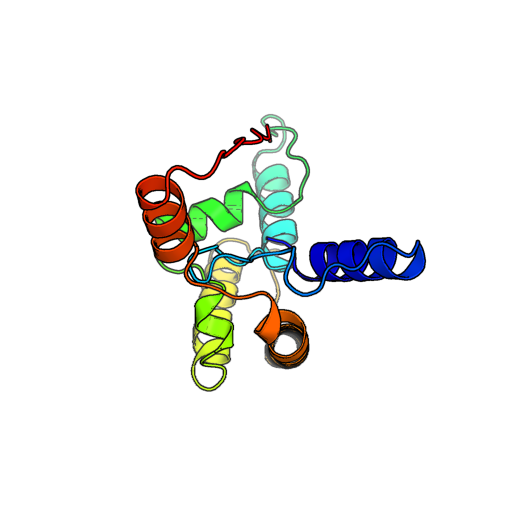1.00 95.19 128 THR A C 1
ATOM 1017 O O . THR A 1 128 ? -8.918 -3.802 8.988 1.00 95.19 128 THR A O 1
ATOM 1020 N N . ASP A 1 129 ? -10.251 -5.235 10.105 1.00 96.62 129 ASP A N 1
ATOM 1021 C CA . ASP A 1 129 ? -11.402 -5.033 9.216 1.00 96.62 129 ASP A CA 1
ATOM 1022 C C . ASP A 1 129 ? -12.085 -3.720 9.609 1.00 96.62 129 ASP A C 1
ATOM 1024 O O . ASP A 1 129 ? -12.966 -3.656 10.472 1.00 96.62 129 ASP A O 1
ATOM 1028 N N . THR A 1 130 ? -11.658 -2.639 8.960 1.00 96.06 130 THR A N 1
ATOM 1029 C CA . THR A 1 130 ? -12.203 -1.306 9.217 1.00 96.06 130 THR A CA 1
ATOM 1030 C C . THR A 1 130 ? -13.669 -1.199 8.819 1.00 96.06 130 THR A C 1
ATOM 1032 O O . THR A 1 130 ? -14.375 -0.372 9.377 1.00 96.06 130 THR A O 1
ATOM 1035 N N . VAL A 1 131 ? -14.160 -2.004 7.869 1.00 96.56 131 VAL A N 1
ATOM 1036 C CA . VAL A 1 131 ? -15.581 -1.971 7.484 1.00 96.56 131 VAL A CA 1
ATOM 1037 C C . VAL A 1 131 ? -16.426 -2.512 8.629 1.00 96.56 131 VAL A C 1
ATOM 1039 O O . VAL A 1 131 ? -17.388 -1.863 9.040 1.00 96.56 131 VAL A O 1
ATOM 1042 N N . HIS A 1 132 ? -16.039 -3.661 9.182 1.00 97.12 132 HIS A N 1
ATOM 1043 C CA . HIS A 1 132 ? -16.699 -4.228 10.352 1.00 97.12 132 HIS A CA 1
ATOM 1044 C C . HIS A 1 132 ? -16.582 -3.296 11.566 1.00 97.12 132 HIS A C 1
ATOM 1046 O O . HIS A 1 132 ? -17.601 -2.941 12.154 1.00 97.12 132 HIS A O 1
ATOM 1052 N N . PHE A 1 133 ? -15.373 -2.815 11.878 1.00 96.50 133 PHE A N 1
ATOM 1053 C CA . PHE A 1 133 ? -15.134 -1.895 12.994 1.00 96.50 133 PHE A CA 1
ATOM 1054 C C . PHE A 1 133 ? -15.994 -0.626 12.916 1.00 96.50 133 PHE A C 1
ATOM 1056 O O . PHE A 1 133 ? -16.573 -0.200 13.919 1.00 96.50 133 PHE A O 1
ATOM 1063 N N . MET A 1 134 ? -16.096 -0.020 11.728 1.00 96.81 134 MET A N 1
ATOM 1064 C CA . MET A 1 134 ? -16.890 1.191 11.525 1.00 96.81 134 MET A CA 1
ATOM 1065 C C . MET A 1 134 ? -18.385 0.908 11.659 1.00 96.81 134 MET A C 1
ATOM 1067 O O . MET A 1 134 ? -19.073 1.648 12.358 1.00 96.81 134 MET A O 1
ATOM 1071 N N . ASN A 1 135 ? -18.885 -0.177 11.061 1.00 97.44 135 ASN A N 1
ATOM 1072 C CA . ASN A 1 135 ? -20.296 -0.551 11.164 1.00 97.44 135 ASN A CA 1
ATOM 1073 C C . ASN A 1 135 ? -20.702 -0.850 12.615 1.00 97.44 135 ASN A C 1
ATOM 1075 O O . ASN A 1 135 ? -21.694 -0.304 13.092 1.00 97.44 135 ASN A O 1
ATOM 1079 N N . GLU A 1 136 ? -19.906 -1.633 13.347 1.00 97.88 136 GLU A N 1
ATOM 1080 C CA . GLU A 1 136 ? -20.130 -1.900 14.774 1.00 97.88 136 GLU A CA 1
ATOM 1081 C C . GLU A 1 136 ? -20.107 -0.615 15.606 1.00 97.88 136 GLU A C 1
ATOM 1083 O O . GLU A 1 136 ? -20.965 -0.391 16.460 1.00 97.88 136 GLU A O 1
ATOM 1088 N N . SER A 1 137 ? -19.159 0.281 15.325 1.00 97.19 137 SER A N 1
ATOM 1089 C CA . SER A 1 137 ? -19.066 1.572 16.011 1.00 97.19 137 SER A CA 1
ATOM 1090 C C . SER A 1 137 ? -20.304 2.444 15.776 1.00 97.19 137 SER A C 1
ATOM 1092 O O . SER A 1 137 ? -20.784 3.086 16.714 1.00 97.19 137 SER A O 1
ATOM 1094 N N . ILE A 1 138 ? -20.856 2.433 14.559 1.00 97.38 138 ILE A N 1
ATOM 1095 C CA . ILE A 1 138 ? -22.103 3.132 14.217 1.00 97.38 138 ILE A CA 1
ATOM 1096 C C . ILE A 1 138 ? -23.293 2.523 14.968 1.00 97.38 138 ILE A C 1
ATOM 1098 O O . ILE A 1 138 ? -24.074 3.266 15.565 1.00 97.38 138 ILE A O 1
ATOM 1102 N N . LEU A 1 139 ? -23.418 1.190 15.000 1.00 97.75 139 LEU A N 1
ATOM 1103 C CA . LEU A 1 139 ? -24.486 0.496 15.738 1.00 97.75 139 LEU A CA 1
ATOM 1104 C C . LEU A 1 139 ? -24.437 0.805 17.241 1.00 97.75 139 LEU A C 1
ATOM 1106 O O . LEU A 1 139 ? -25.471 1.020 17.873 1.00 97.75 139 LEU A O 1
ATOM 1110 N N . GLN A 1 140 ? -23.230 0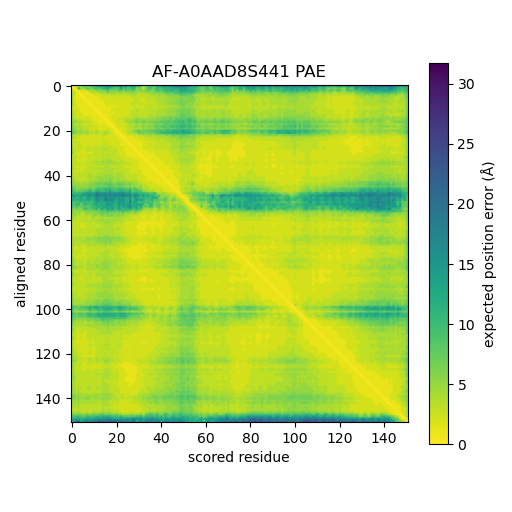.921 17.795 1.00 98.19 140 GLN A N 1
ATOM 1111 C CA . GLN A 1 140 ? -22.978 1.319 19.183 1.00 98.19 140 GLN A CA 1
ATOM 1112 C C . GLN A 1 140 ? -23.148 2.831 19.433 1.00 98.19 140 GLN A C 1
ATOM 1114 O O . GLN A 1 140 ? -22.875 3.302 20.536 1.00 98.19 140 GLN A O 1
ATOM 1119 N N . LYS A 1 141 ? -23.596 3.608 18.435 1.00 97.81 141 LYS A N 1
ATOM 1120 C CA . LYS A 1 141 ? -23.780 5.070 18.502 1.00 97.81 141 LYS A CA 1
ATOM 1121 C C . LYS A 1 141 ? -22.506 5.832 18.894 1.00 97.81 141 LYS A C 1
ATOM 1123 O O . LYS A 1 141 ? -22.580 6.895 19.517 1.00 97.81 141 LYS A O 1
ATOM 1128 N N . LYS A 1 142 ? -21.325 5.314 18.535 1.00 98.00 142 LYS A N 1
ATOM 1129 C CA . LYS A 1 142 ? -20.060 6.034 18.732 1.00 98.00 142 LYS A CA 1
ATOM 1130 C C . LYS A 1 142 ? -20.016 7.269 17.834 1.00 98.00 142 LYS A C 1
ATOM 1132 O O . LYS A 1 142 ? -20.522 7.265 16.714 1.00 98.00 142 LYS A O 1
ATOM 1137 N N . LYS A 1 143 ? -19.389 8.338 18.329 1.00 97.62 143 LYS A N 1
ATOM 1138 C CA . LYS A 1 143 ? -19.144 9.548 17.537 1.00 97.62 143 LYS A CA 1
ATOM 1139 C C . LYS A 1 143 ? -17.999 9.288 16.565 1.00 97.62 143 LYS A C 1
ATOM 1141 O O . LYS A 1 143 ? -16.955 8.789 16.972 1.00 97.62 143 LYS A O 1
ATOM 1146 N N . ILE A 1 144 ? -18.204 9.651 15.306 1.00 97.06 144 ILE A N 1
ATOM 1147 C CA . ILE A 1 144 ? -17.244 9.446 14.224 1.00 97.06 144 ILE A CA 1
ATOM 1148 C C . ILE A 1 144 ? -17.054 10.784 13.518 1.00 97.06 144 ILE A C 1
ATOM 1150 O O . ILE A 1 144 ? -18.029 11.415 13.111 1.00 97.06 144 ILE A O 1
ATOM 1154 N N . LEU A 1 145 ? -15.800 11.205 13.383 1.00 97.06 145 LEU A N 1
ATOM 1155 C CA . LEU A 1 145 ? -15.400 12.356 12.582 1.00 97.06 145 LEU A CA 1
ATOM 1156 C C . LEU A 1 145 ? -14.632 11.841 11.365 1.00 97.06 145 LEU A C 1
ATOM 1158 O O . LEU A 1 145 ? -13.700 11.056 11.518 1.00 97.06 145 LEU A O 1
ATOM 1162 N N . VAL A 1 146 ? -15.036 12.270 10.171 1.00 96.06 146 VAL A N 1
ATOM 1163 C CA . VAL A 1 146 ? -14.356 11.918 8.920 1.00 96.06 146 VAL A CA 1
ATOM 1164 C C . VAL A 1 146 ? -13.475 13.086 8.506 1.00 96.06 146 VAL A C 1
ATOM 1166 O O . VAL A 1 146 ? -13.977 14.177 8.240 1.00 96.06 146 VAL A O 1
ATOM 1169 N N . GLU A 1 147 ? -12.171 12.847 8.436 1.00 94.38 147 GLU A N 1
ATOM 1170 C CA . GLU A 1 147 ? -11.213 13.801 7.891 1.00 94.38 147 GLU A CA 1
ATOM 1171 C C . GLU A 1 147 ? -11.064 13.582 6.381 1.00 94.38 147 GLU A C 1
ATOM 1173 O O . GLU A 1 147 ? -10.723 12.491 5.920 1.00 94.38 147 GLU A O 1
ATOM 1178 N N . GLY A 1 148 ? -11.374 14.615 5.595 1.00 89.50 148 GLY A N 1
ATOM 1179 C CA . GLY A 1 148 ? -11.221 14.592 4.144 1.00 89.50 148 GLY A CA 1
ATOM 1180 C C . GLY A 1 148 ? -9.871 15.161 3.724 1.00 89.50 148 GLY A C 1
ATOM 1181 O O . GLY A 1 148 ? -9.547 16.292 4.074 1.00 89.50 148 GLY A O 1
ATOM 1182 N N . VAL A 1 149 ? -9.125 14.414 2.911 1.00 82.88 149 VAL A N 1
ATOM 1183 C CA . VAL A 1 149 ? -7.865 14.870 2.303 1.00 82.88 149 VAL A CA 1
ATOM 1184 C C . VAL A 1 149 ? -8.097 15.189 0.824 1.00 82.88 149 VAL A C 1
ATOM 1186 O O . VAL A 1 149 ? -8.910 14.539 0.162 1.00 82.88 149 VAL A O 1
ATOM 1189 N N . ARG A 1 150 ? -7.389 16.193 0.295 1.00 73.62 150 ARG A N 1
ATOM 1190 C CA . ARG A 1 150 ? -7.312 16.468 -1.148 1.00 73.62 150 ARG A CA 1
ATOM 1191 C C . ARG A 1 150 ? -5.919 16.106 -1.665 1.00 73.62 150 ARG A C 1
ATOM 1193 O O . ARG A 1 150 ? -4.937 16.354 -0.969 1.00 73.62 150 ARG A O 1
ATOM 1200 N N . TYR A 1 151 ? -5.873 15.526 -2.862 1.00 55.44 151 TYR A N 1
ATOM 1201 C CA . TYR A 1 151 ? -4.656 15.228 -3.621 1.00 55.44 151 TYR A CA 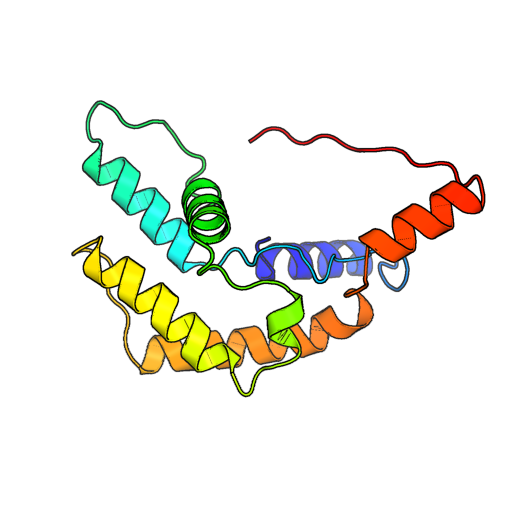1
ATOM 1202 C C . TYR A 1 151 ? -4.623 16.074 -4.885 1.00 55.44 151 TYR A C 1
ATOM 1204 O O . TYR A 1 151 ? -5.727 16.329 -5.423 1.00 55.44 151 TYR A O 1
#